Protein AF-F1B8D9-F1 (afdb_monomer)

Structure (mmCIF, N/CA/C/O backbone):
data_AF-F1B8D9-F1
#
_entry.id   AF-F1B8D9-F1
#
loop_
_atom_site.group_PDB
_atom_site.id
_atom_site.type_symbol
_atom_site.label_atom_id
_atom_site.label_alt_id
_atom_site.label_comp_id
_atom_site.label_asym_id
_atom_site.label_entity_id
_atom_site.label_seq_id
_atom_site.pdbx_PDB_ins_code
_atom_site.Cartn_x
_atom_site.Cartn_y
_atom_site.Cartn_z
_atom_site.occupancy
_atom_site.B_iso_or_equiv
_atom_site.auth_seq_id
_atom_site.auth_comp_id
_atom_site.auth_asym_id
_atom_site.auth_atom_id
_atom_site.pdbx_PDB_model_num
ATOM 1 N N . MET A 1 1 ? 1.466 -2.561 15.194 1.00 69.31 1 MET A N 1
ATOM 2 C CA . MET A 1 1 ? 2.094 -3.389 14.135 1.00 69.31 1 MET A CA 1
ATOM 3 C C . MET A 1 1 ? 1.277 -3.404 12.849 1.00 69.31 1 MET A C 1
ATOM 5 O O . MET A 1 1 ? 1.850 -3.114 11.807 1.00 69.31 1 MET A O 1
ATOM 9 N N . TYR A 1 2 ? -0.032 -3.683 12.891 1.00 74.12 2 TYR A N 1
ATOM 10 C CA . TYR A 1 2 ? -0.881 -3.634 11.690 1.00 74.12 2 TYR A CA 1
ATOM 11 C C . TYR A 1 2 ? -0.903 -2.241 11.034 1.00 74.12 2 TYR A C 1
ATOM 13 O O . TYR A 1 2 ? -0.611 -2.101 9.853 1.00 74.12 2 TYR A O 1
ATOM 21 N N . THR A 1 3 ? -1.121 -1.190 11.829 1.00 74.25 3 THR A N 1
ATOM 22 C CA . THR A 1 3 ? -1.156 0.204 11.353 1.00 74.25 3 THR A CA 1
ATOM 23 C C . THR A 1 3 ? 0.155 0.666 10.718 1.00 74.25 3 THR A C 1
ATOM 25 O O . THR A 1 3 ? 0.160 1.254 9.643 1.00 74.25 3 THR A O 1
ATOM 28 N N . THR A 1 4 ? 1.287 0.331 11.337 1.00 77.50 4 THR A N 1
ATOM 29 C CA . THR A 1 4 ? 2.627 0.612 10.803 1.00 77.50 4 THR A CA 1
ATOM 30 C C . THR A 1 4 ? 2.899 -0.122 9.489 1.00 77.50 4 THR A C 1
ATOM 32 O O . THR A 1 4 ? 3.504 0.456 8.594 1.00 77.50 4 THR A O 1
ATOM 35 N N . MET A 1 5 ? 2.427 -1.367 9.346 1.00 77.38 5 MET A N 1
ATOM 36 C CA . MET A 1 5 ? 2.554 -2.146 8.106 1.00 77.38 5 MET A CA 1
ATOM 37 C C . MET A 1 5 ? 1.673 -1.568 6.990 1.00 77.38 5 MET A C 1
ATOM 39 O O . MET A 1 5 ? 2.144 -1.397 5.870 1.00 77.38 5 MET A O 1
ATOM 43 N N . ALA A 1 6 ? 0.433 -1.181 7.300 1.00 79.25 6 ALA A N 1
ATOM 44 C CA . ALA A 1 6 ? -0.468 -0.537 6.345 1.00 79.25 6 ALA A CA 1
ATOM 45 C C . ALA A 1 6 ? 0.097 0.805 5.835 1.00 79.25 6 ALA A C 1
ATOM 47 O O . ALA A 1 6 ? 0.192 1.022 4.628 1.00 79.25 6 ALA A O 1
ATOM 48 N N . ILE A 1 7 ? 0.581 1.672 6.729 1.00 80.31 7 ILE A N 1
ATOM 49 C CA . ILE A 1 7 ? 1.197 2.954 6.342 1.00 80.31 7 ILE A CA 1
ATOM 50 C C . ILE A 1 7 ? 2.474 2.735 5.511 1.00 80.31 7 ILE A C 1
ATOM 52 O O . ILE A 1 7 ? 2.720 3.475 4.555 1.00 80.31 7 ILE A O 1
ATOM 56 N N . LEU A 1 8 ? 3.264 1.700 5.824 1.00 79.50 8 LEU A N 1
ATOM 57 C CA . LEU A 1 8 ? 4.459 1.335 5.058 1.00 79.50 8 LEU A CA 1
ATOM 58 C C . LEU A 1 8 ? 4.118 0.913 3.620 1.00 79.50 8 LEU A C 1
ATOM 60 O O . LEU A 1 8 ? 4.822 1.297 2.686 1.00 79.50 8 LEU A O 1
ATOM 64 N N . THR A 1 9 ? 3.022 0.171 3.418 1.00 76.94 9 THR A N 1
ATOM 65 C CA . THR A 1 9 ? 2.568 -0.180 2.061 1.00 76.94 9 THR A 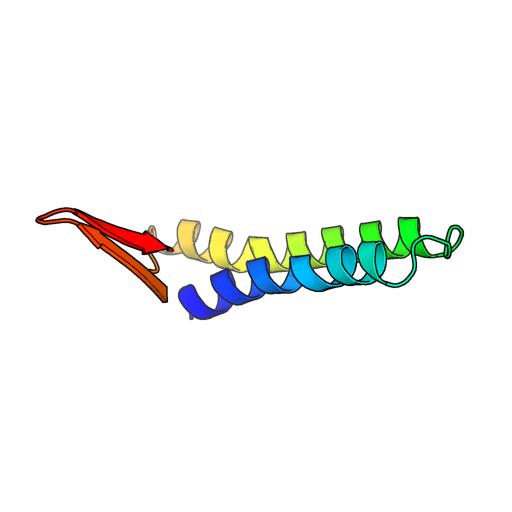CA 1
ATOM 66 C C . THR A 1 9 ? 2.223 1.065 1.253 1.00 76.94 9 THR A C 1
ATOM 68 O O . THR A 1 9 ? 2.741 1.223 0.153 1.00 76.94 9 THR A O 1
ATOM 71 N N . LEU A 1 10 ? 1.447 1.996 1.819 1.00 78.38 10 LEU A N 1
ATOM 72 C CA . LEU A 1 10 ? 1.048 3.238 1.150 1.00 78.38 10 LEU A CA 1
ATOM 73 C C . LEU A 1 10 ? 2.252 4.127 0.816 1.00 78.38 10 LEU A C 1
ATOM 75 O O . LEU A 1 10 ? 2.363 4.639 -0.298 1.00 78.38 10 LEU A O 1
ATOM 79 N N . THR A 1 11 ? 3.193 4.273 1.751 1.00 82.44 11 THR A N 1
ATOM 80 C CA . THR A 1 11 ? 4.406 5.078 1.531 1.00 82.44 11 THR A CA 1
ATOM 81 C C . THR A 1 11 ?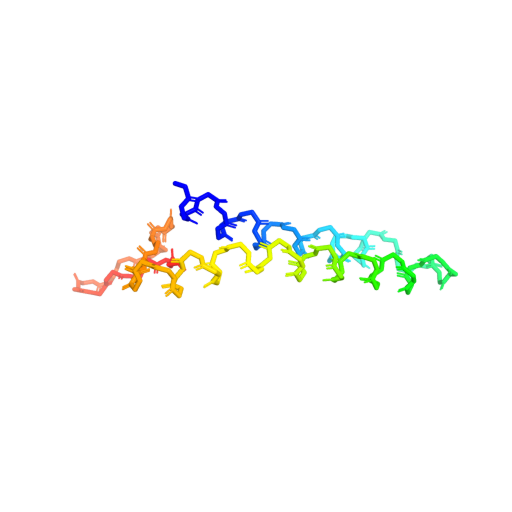 5.361 4.453 0.514 1.00 82.44 11 THR A C 1
ATOM 83 O O . THR A 1 11 ? 6.031 5.188 -0.211 1.00 82.44 11 THR A O 1
ATOM 86 N N . SER A 1 12 ? 5.374 3.123 0.366 1.00 79.44 12 SER A N 1
ATOM 87 C CA . SER A 1 12 ? 6.167 2.441 -0.666 1.00 79.44 12 SER A CA 1
ATOM 88 C C . SER A 1 12 ? 5.729 2.768 -2.103 1.00 79.44 12 SER A C 1
ATOM 90 O O . SER A 1 12 ? 6.531 2.546 -3.012 1.00 79.44 12 SER A O 1
ATOM 92 N N . LEU A 1 13 ? 4.515 3.291 -2.334 1.00 76.56 13 LEU A N 1
ATOM 93 C CA . LEU A 1 13 ? 4.057 3.729 -3.665 1.00 76.56 13 LEU A CA 1
ATOM 94 C C . LEU A 1 13 ? 4.479 5.164 -4.021 1.00 76.56 13 LEU A C 1
ATOM 96 O O . LEU A 1 13 ? 4.317 5.574 -5.168 1.00 76.56 13 LEU A O 1
ATOM 100 N N . ILE A 1 14 ? 5.026 5.937 -3.080 1.00 83.38 14 ILE A N 1
ATOM 101 C CA . ILE A 1 14 ? 5.435 7.332 -3.314 1.00 83.38 14 ILE A CA 1
ATOM 102 C C . ILE A 1 14 ? 6.680 7.450 -4.226 1.00 83.38 14 ILE A C 1
ATOM 104 O O . ILE A 1 14 ? 6.651 8.281 -5.134 1.00 83.38 14 ILE A O 1
ATOM 108 N N . PRO A 1 15 ? 7.747 6.629 -4.080 1.00 79.88 15 PRO A N 1
ATOM 109 C CA . PRO A 1 15 ? 8.952 6.713 -4.914 1.00 79.88 15 PRO A CA 1
ATOM 110 C C . PRO A 1 15 ? 8.738 6.664 -6.443 1.00 79.88 15 PRO A C 1
ATOM 112 O O . PRO A 1 15 ? 9.328 7.483 -7.148 1.00 79.88 15 PRO A O 1
ATOM 115 N N . PRO A 1 16 ? 7.905 5.769 -7.018 1.00 72.88 16 PRO A N 1
ATOM 116 C CA . PRO A 1 16 ? 7.695 5.743 -8.464 1.00 72.88 16 PRO A CA 1
ATOM 117 C C . PRO A 1 16 ? 6.922 6.976 -8.956 1.00 72.88 16 PRO A C 1
ATOM 119 O O . PRO A 1 16 ? 7.161 7.427 -10.077 1.00 72.88 16 PRO A O 1
ATOM 122 N N . ILE A 1 17 ? 6.050 7.553 -8.118 1.00 79.50 17 ILE A N 1
ATOM 123 C CA . ILE A 1 17 ? 5.293 8.778 -8.417 1.00 79.50 17 ILE A CA 1
ATOM 124 C C . ILE A 1 17 ? 6.229 9.992 -8.416 1.00 79.50 17 ILE A C 1
ATOM 126 O O . ILE A 1 17 ? 6.183 10.808 -9.336 1.00 79.50 17 ILE A O 1
ATOM 130 N N . THR A 1 18 ? 7.115 10.104 -7.424 1.00 78.94 18 THR A N 1
ATOM 131 C CA . THR A 1 18 ? 8.063 11.226 -7.345 1.00 78.94 18 THR A CA 1
ATOM 132 C C . THR A 1 18 ? 9.081 11.188 -8.480 1.00 78.94 18 THR A C 1
ATOM 134 O O . THR A 1 18 ? 9.369 12.227 -9.069 1.00 78.94 18 THR A O 1
ATOM 137 N N . ILE A 1 19 ? 9.567 10.005 -8.862 1.00 74.31 19 ILE A N 1
ATOM 138 C CA . ILE A 1 19 ? 10.485 9.852 -10.003 1.00 74.31 19 ILE A CA 1
ATOM 139 C C . ILE A 1 19 ? 9.788 10.183 -11.329 1.00 74.31 19 ILE A C 1
ATOM 141 O O . ILE A 1 19 ? 10.398 10.820 -12.189 1.00 74.31 19 ILE A O 1
ATOM 145 N N . ALA A 1 20 ? 8.504 9.832 -11.483 1.00 71.50 20 ALA A N 1
ATOM 146 C CA . ALA A 1 20 ? 7.710 10.234 -12.649 1.00 71.50 20 ALA A CA 1
ATOM 147 C C . ALA A 1 20 ? 7.638 11.763 -12.806 1.00 71.50 20 ALA A C 1
ATOM 149 O O . ALA A 1 20 ? 7.707 12.279 -13.920 1.00 71.50 20 ALA A O 1
ATOM 150 N N . LEU A 1 21 ? 7.497 12.478 -11.684 1.00 74.19 21 LEU A N 1
ATOM 151 C CA . LEU A 1 21 ? 7.367 13.936 -11.637 1.00 74.19 21 LEU A CA 1
ATOM 152 C C . LEU A 1 21 ? 8.707 14.660 -11.841 1.00 74.19 21 LEU A C 1
ATOM 154 O O . LEU A 1 21 ? 8.743 15.699 -12.495 1.00 74.19 21 LEU A O 1
ATOM 158 N N . VAL A 1 22 ? 9.799 14.132 -11.278 1.00 74.38 22 VAL A N 1
ATOM 159 C CA . VAL A 1 22 ? 11.117 14.795 -11.270 1.00 74.38 22 VAL A CA 1
ATOM 160 C C . VAL A 1 22 ? 11.918 14.521 -12.544 1.00 74.38 22 VAL A C 1
ATOM 162 O O . VAL A 1 22 ? 12.605 15.414 -13.039 1.00 74.38 22 VAL A O 1
ATOM 165 N N . SER A 1 23 ? 11.852 13.306 -13.091 1.00 65.62 23 SER A N 1
ATOM 166 C CA . SER A 1 23 ? 12.726 12.885 -14.194 1.00 65.62 23 SER A CA 1
ATOM 167 C C . SER A 1 23 ? 11.973 12.108 -15.284 1.00 65.62 23 SER A C 1
ATOM 169 O O . SER A 1 23 ? 12.246 10.926 -15.503 1.00 65.62 23 SER A O 1
ATOM 171 N N . PRO A 1 24 ? 11.061 12.761 -16.032 1.00 62.81 24 PRO A N 1
ATOM 172 C CA . PRO A 1 24 ? 10.234 12.106 -17.053 1.00 62.81 24 PRO A CA 1
ATOM 173 C C . PRO A 1 24 ? 11.010 11.592 -18.285 1.00 62.81 24 PRO A C 1
ATOM 175 O O . PRO A 1 24 ? 10.447 10.874 -19.110 1.00 62.81 24 PRO A O 1
ATOM 178 N N . ASN A 1 25 ? 12.293 11.945 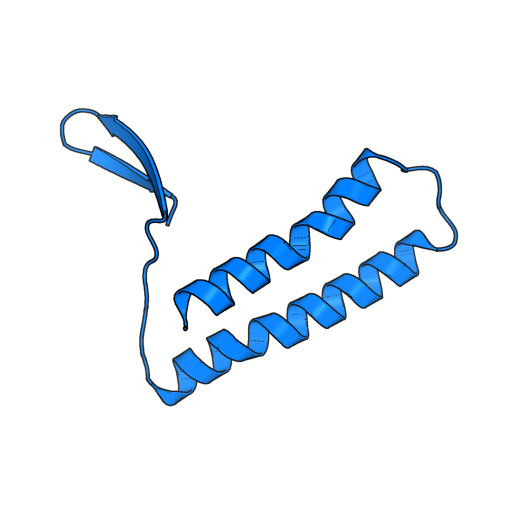-18.437 1.00 62.12 25 ASN A N 1
ATOM 179 C CA . ASN A 1 25 ? 13.105 11.619 -19.620 1.00 62.12 25 ASN A CA 1
ATOM 180 C C . ASN A 1 25 ? 13.978 10.353 -19.488 1.00 62.12 25 ASN A C 1
ATOM 182 O O . ASN A 1 25 ? 14.567 9.924 -20.481 1.00 62.12 25 ASN A O 1
ATOM 186 N N . GLU A 1 26 ? 14.035 9.712 -18.317 1.00 62.91 26 GLU A N 1
ATOM 187 C CA . GLU A 1 26 ? 14.792 8.468 -18.073 1.00 62.91 26 GLU A CA 1
ATOM 188 C C . GLU A 1 26 ? 14.067 7.236 -18.664 1.00 62.91 26 GLU A C 1
ATOM 190 O O . GLU A 1 26 ? 13.567 6.365 -17.961 1.00 62.91 26 GLU A O 1
ATOM 195 N N . LYS A 1 27 ? 13.960 7.144 -19.995 1.00 61.28 27 LYS A N 1
ATOM 196 C CA . LYS A 1 27 ? 13.128 6.117 -20.663 1.00 61.28 27 LYS A CA 1
ATOM 197 C C . LYS A 1 27 ? 13.634 4.676 -20.534 1.00 61.28 27 LYS A C 1
ATOM 199 O O . LYS A 1 27 ? 12.831 3.754 -20.646 1.00 61.28 27 LYS A O 1
ATOM 204 N N . ASN A 1 28 ? 14.937 4.465 -20.346 1.00 64.75 28 ASN A N 1
ATOM 205 C CA . ASN A 1 28 ? 15.529 3.127 -20.474 1.00 64.75 28 ASN A CA 1
ATOM 206 C C . ASN A 1 28 ? 15.461 2.309 -19.171 1.00 64.75 28 ASN A C 1
ATOM 208 O O . ASN A 1 28 ? 15.290 1.094 -19.199 1.00 64.75 28 ASN A O 1
ATOM 212 N N . SER A 1 29 ? 15.575 2.980 -18.024 1.00 71.31 29 SER A N 1
ATOM 213 C CA . SER A 1 29 ? 15.616 2.374 -16.686 1.00 71.31 29 SER A CA 1
ATOM 214 C C . SER A 1 29 ? 14.263 2.450 -15.962 1.00 71.31 29 SER A C 1
ATOM 216 O O . SER A 1 29 ? 13.952 1.591 -15.133 1.00 71.31 29 SER A O 1
ATOM 218 N N . TYR A 1 30 ? 13.427 3.436 -16.308 1.00 77.44 30 TYR A N 1
ATOM 219 C CA . TYR A 1 30 ? 12.174 3.726 -15.612 1.00 77.44 30 TYR A CA 1
ATOM 220 C C . TYR A 1 30 ? 11.141 2.585 -15.653 1.00 77.44 30 TYR A C 1
ATOM 222 O O . TYR A 1 30 ? 10.629 2.232 -14.589 1.00 77.44 30 TYR A O 1
ATOM 230 N N . PRO A 1 31 ? 10.863 1.913 -16.792 1.00 78.69 31 PRO A N 1
ATOM 231 C CA . PRO A 1 31 ? 9.909 0.799 -16.808 1.00 78.69 31 PRO A CA 1
ATOM 232 C C . PRO A 1 31 ? 10.346 -0.373 -15.920 1.00 78.69 31 PRO A C 1
ATOM 234 O O . PRO A 1 31 ? 9.524 -0.987 -15.236 1.00 78.69 31 PRO A O 1
ATOM 237 N N . HI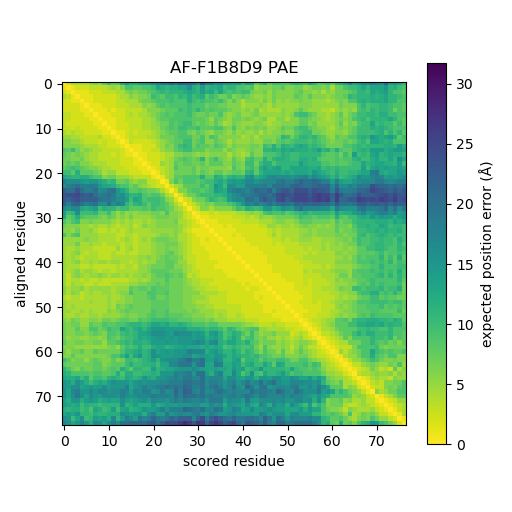S A 1 32 ? 11.650 -0.668 -15.894 1.00 81.88 32 HIS A N 1
ATOM 238 C CA . HIS A 1 32 ? 12.210 -1.705 -15.031 1.00 81.88 32 HIS A CA 1
ATOM 239 C C . HIS A 1 32 ? 12.096 -1.312 -13.554 1.00 81.88 32 HIS A C 1
ATOM 241 O O . HIS A 1 32 ? 11.649 -2.116 -12.738 1.00 81.88 32 HIS A O 1
ATOM 247 N N . TYR A 1 33 ? 12.428 -0.063 -13.224 1.00 81.00 33 TYR A N 1
ATOM 248 C CA . TYR A 1 33 ? 12.315 0.480 -11.872 1.00 81.00 33 TYR A CA 1
ATOM 249 C C . TYR A 1 33 ? 10.872 0.460 -11.339 1.00 81.00 33 TYR A C 1
ATOM 251 O O . TYR A 1 33 ? 10.627 0.044 -10.201 1.00 81.00 33 TYR A O 1
ATOM 259 N N . VAL A 1 34 ? 9.897 0.851 -12.166 1.00 82.00 34 VAL A N 1
ATOM 260 C CA . VAL A 1 34 ? 8.471 0.791 -11.811 1.00 82.00 34 VAL A CA 1
ATOM 261 C C . VAL A 1 34 ? 8.052 -0.656 -11.560 1.00 82.00 34 VAL A C 1
ATOM 263 O O . VAL A 1 34 ? 7.435 -0.938 -10.534 1.00 82.00 34 VAL A O 1
ATOM 266 N N . LYS A 1 35 ? 8.456 -1.596 -12.425 1.00 82.88 35 LYS A N 1
ATOM 267 C CA . LYS A 1 35 ? 8.161 -3.025 -12.243 1.00 82.88 35 LYS A CA 1
ATOM 268 C C . LYS A 1 35 ? 8.718 -3.563 -10.923 1.00 82.88 35 LYS A C 1
ATOM 270 O O . LYS A 1 35 ? 7.995 -4.238 -10.193 1.00 82.88 35 LYS A O 1
ATOM 275 N N . THR A 1 36 ? 9.978 -3.266 -10.601 1.00 85.00 36 THR A N 1
ATOM 276 C CA . THR A 1 36 ? 10.596 -3.718 -9.344 1.00 85.00 36 THR A CA 1
ATOM 277 C C . THR A 1 36 ? 9.938 -3.087 -8.125 1.00 85.00 36 THR A C 1
ATOM 279 O O . THR A 1 36 ? 9.746 -3.762 -7.113 1.00 85.00 36 THR A O 1
ATOM 282 N N . THR A 1 37 ? 9.549 -1.817 -8.226 1.00 84.31 37 THR A N 1
ATOM 283 C CA . THR A 1 37 ? 8.883 -1.112 -7.131 1.00 84.31 37 THR A CA 1
ATOM 284 C C . THR A 1 37 ? 7.491 -1.679 -6.880 1.00 84.31 37 THR A C 1
ATOM 286 O O . THR A 1 37 ? 7.199 -2.041 -5.749 1.00 84.31 37 THR A O 1
ATOM 289 N N . ILE A 1 38 ? 6.682 -1.889 -7.925 1.00 85.06 38 ILE A N 1
ATOM 290 C CA . ILE A 1 38 ? 5.364 -2.532 -7.806 1.00 85.06 38 ILE A CA 1
ATOM 291 C C . ILE A 1 38 ? 5.493 -3.939 -7.209 1.00 85.06 38 ILE A C 1
ATOM 293 O O . ILE A 1 38 ? 4.732 -4.287 -6.311 1.00 85.06 38 ILE A O 1
ATOM 297 N N . ALA A 1 39 ? 6.466 -4.738 -7.659 1.00 88.00 39 ALA A N 1
ATOM 298 C CA . ALA A 1 39 ? 6.694 -6.075 -7.110 1.00 88.00 39 ALA A CA 1
ATOM 299 C C . ALA A 1 39 ? 7.061 -6.028 -5.616 1.00 88.00 39 ALA A C 1
ATOM 301 O O . ALA A 1 39 ? 6.536 -6.806 -4.822 1.00 88.00 39 ALA A O 1
ATOM 302 N N . SER A 1 40 ? 7.920 -5.086 -5.224 1.00 84.12 40 SER A N 1
ATOM 303 C CA . SER A 1 40 ? 8.333 -4.903 -3.827 1.00 84.12 40 SER A CA 1
ATOM 304 C C . SER A 1 40 ? 7.162 -4.433 -2.962 1.00 84.12 40 SER A C 1
ATOM 306 O O . SER A 1 40 ? 6.902 -5.003 -1.906 1.00 84.12 40 SER A O 1
ATOM 308 N N . THR A 1 41 ? 6.396 -3.453 -3.440 1.00 84.25 41 THR A N 1
ATOM 309 C CA . THR A 1 41 ? 5.170 -2.972 -2.800 1.00 84.25 41 THR A CA 1
ATOM 310 C C . THR A 1 41 ? 4.136 -4.086 -2.638 1.00 84.25 41 THR A C 1
ATOM 312 O O . THR A 1 41 ? 3.550 -4.215 -1.565 1.00 84.25 41 THR A O 1
ATOM 315 N N . PHE A 1 42 ? 3.942 -4.927 -3.659 1.00 86.81 42 PHE A N 1
ATOM 316 C CA . PHE A 1 42 ? 3.043 -6.077 -3.585 1.00 86.81 42 PHE A CA 1
ATOM 317 C C . PHE A 1 42 ? 3.477 -7.053 -2.484 1.00 86.81 42 PHE A C 1
ATOM 319 O O . PHE A 1 42 ? 2.660 -7.428 -1.644 1.00 86.81 42 PHE A O 1
ATOM 326 N N . MET A 1 43 ? 4.768 -7.390 -2.412 1.00 88.19 43 MET A N 1
ATOM 327 C CA . MET A 1 43 ? 5.298 -8.254 -1.350 1.00 88.19 43 MET A CA 1
ATOM 328 C C . MET A 1 43 ? 5.081 -7.659 0.047 1.00 88.19 43 MET A C 1
ATOM 330 O O . MET A 1 43 ? 4.699 -8.383 0.963 1.00 88.19 43 MET A O 1
ATOM 334 N N . ILE A 1 44 ? 5.262 -6.344 0.215 1.00 85.06 44 ILE A N 1
ATOM 335 C CA . ILE A 1 44 ? 5.000 -5.660 1.492 1.00 85.06 44 ILE A CA 1
ATOM 336 C C . ILE A 1 44 ? 3.498 -5.698 1.827 1.00 85.06 44 ILE A C 1
ATOM 338 O O . ILE A 1 44 ? 3.145 -5.903 2.986 1.00 85.06 44 ILE A O 1
ATOM 342 N N . SER A 1 45 ? 2.609 -5.566 0.835 1.00 84.81 45 SER A N 1
ATOM 343 C CA . SER A 1 45 ? 1.150 -5.600 1.042 1.00 84.81 45 SER A CA 1
ATOM 344 C C . SER A 1 45 ? 0.611 -6.954 1.506 1.00 84.81 45 SER A C 1
ATOM 346 O O . SER A 1 45 ? -0.399 -6.998 2.202 1.00 84.81 45 SER A O 1
ATOM 348 N N . LEU A 1 46 ? 1.318 -8.050 1.221 1.00 87.69 46 LEU A N 1
ATOM 349 C CA . LEU A 1 46 ? 0.920 -9.380 1.683 1.00 87.69 46 LEU A CA 1
ATOM 350 C C . LEU A 1 46 ? 1.017 -9.536 3.205 1.00 87.69 46 LEU A C 1
ATOM 352 O O . LEU A 1 46 ? 0.258 -10.314 3.776 1.00 87.69 46 LEU A O 1
ATOM 356 N N . PHE A 1 47 ? 1.902 -8.796 3.880 1.00 84.75 47 PHE A N 1
ATOM 357 C CA . PHE A 1 47 ? 2.044 -8.866 5.338 1.00 84.75 47 PHE A CA 1
ATOM 358 C C . PHE A 1 47 ? 0.768 -8.448 6.089 1.00 84.75 47 PHE A C 1
ATOM 360 O O . PHE A 1 47 ? 0.275 -9.250 6.888 1.00 84.75 47 PHE A O 1
ATOM 367 N N . PRO A 1 48 ? 0.193 -7.247 5.869 1.00 79.31 48 PRO A N 1
ATOM 368 C CA . PRO A 1 48 ? -1.072 -6.885 6.499 1.00 79.31 48 PRO A CA 1
ATOM 369 C C . PRO A 1 48 ? -2.225 -7.794 6.049 1.00 79.31 48 PRO A C 1
ATOM 371 O O . PRO A 1 48 ? -3.062 -8.126 6.883 1.00 79.31 48 PRO A O 1
ATOM 374 N N . THR A 1 49 ? -2.245 -8.281 4.801 1.00 85.75 49 THR A N 1
ATOM 375 C CA . THR A 1 49 ? -3.269 -9.241 4.344 1.00 85.75 49 THR A CA 1
ATOM 376 C C . THR A 1 49 ? -3.199 -10.574 5.088 1.00 85.75 49 THR A C 1
ATOM 378 O O . THR A 1 49 ? -4.228 -11.078 5.528 1.00 85.75 49 THR A O 1
ATOM 381 N N . MET A 1 50 ? -2.003 -11.140 5.276 1.00 86.56 50 MET A N 1
ATOM 382 C CA . MET A 1 50 ? -1.837 -12.361 6.070 1.00 86.56 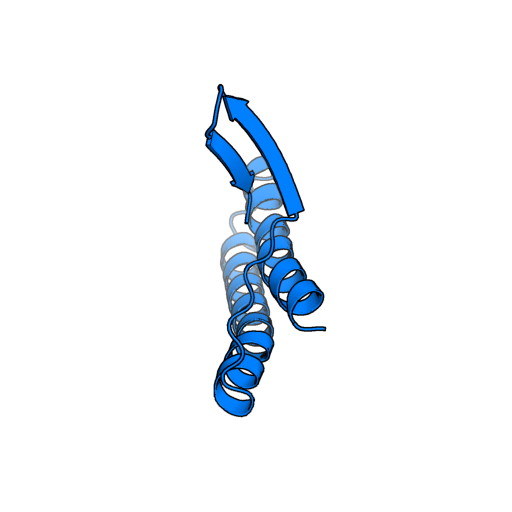50 MET A CA 1
ATOM 383 C C . MET A 1 50 ? -2.233 -12.135 7.526 1.00 86.56 50 MET A C 1
ATOM 385 O O . MET A 1 50 ? -2.898 -12.984 8.105 1.00 86.56 50 MET A O 1
ATOM 389 N N . MET A 1 51 ? -1.863 -10.995 8.115 1.00 84.56 51 MET A N 1
ATOM 390 C CA . MET A 1 51 ? -2.274 -10.664 9.483 1.00 84.56 51 MET A CA 1
ATOM 391 C C . MET A 1 51 ? -3.798 -10.599 9.599 1.00 84.56 51 MET A C 1
ATOM 393 O O . MET A 1 51 ? -4.347 -11.220 10.500 1.00 84.56 51 MET A O 1
ATOM 397 N N . PHE A 1 52 ? -4.476 -9.939 8.653 1.00 84.06 52 PHE A N 1
ATOM 398 C CA . PHE A 1 52 ? -5.937 -9.917 8.587 1.00 84.06 52 PHE A CA 1
ATOM 399 C C . PHE A 1 52 ? -6.526 -11.333 8.523 1.00 84.06 52 PHE A C 1
ATOM 401 O O . PHE A 1 52 ? -7.376 -11.661 9.338 1.00 84.06 52 PHE A O 1
ATOM 408 N N . MET A 1 53 ? -6.025 -12.196 7.633 1.00 88.12 53 MET A N 1
ATOM 409 C CA . MET A 1 53 ? -6.509 -13.580 7.511 1.00 88.12 53 MET A CA 1
ATOM 410 C C . MET A 1 53 ? -6.239 -14.441 8.754 1.00 88.12 53 MET A C 1
ATOM 412 O O . MET A 1 53 ? -7.004 -15.354 9.042 1.00 88.12 53 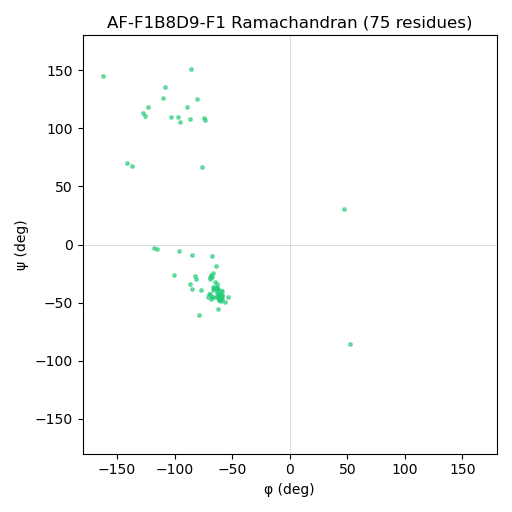MET A O 1
ATOM 416 N N . CYS A 1 54 ? -5.138 -14.199 9.469 1.00 86.69 54 CYS A N 1
ATOM 417 C CA . CYS A 1 54 ? -4.765 -14.988 10.645 1.00 86.69 54 CYS A CA 1
ATOM 418 C C . CYS A 1 54 ? -5.504 -14.562 11.918 1.00 86.69 54 CYS A C 1
ATOM 420 O O . CYS A 1 54 ? -5.661 -15.384 12.820 1.00 86.69 54 CYS A O 1
ATOM 422 N N . THR A 1 55 ? -5.881 -13.286 12.039 1.00 85.69 55 THR A N 1
ATOM 423 C CA . THR A 1 55 ? -6.462 -12.740 13.276 1.00 85.69 55 THR A CA 1
ATOM 424 C C . THR A 1 55 ? -7.887 -12.218 13.114 1.00 85.69 55 THR A C 1
ATOM 426 O O . THR A 1 55 ? -8.440 -11.746 14.104 1.00 85.69 55 THR A O 1
ATOM 429 N N . ASP A 1 56 ? -8.447 -12.237 11.897 1.00 84.75 56 ASP A N 1
ATOM 430 C CA . ASP A 1 56 ? -9.747 -11.645 11.526 1.00 84.75 56 ASP A CA 1
ATOM 431 C C . ASP A 1 56 ? -9.925 -10.211 12.063 1.00 84.75 56 ASP A C 1
ATOM 433 O O . ASP A 1 56 ? -11.018 -9.760 12.405 1.00 84.75 56 ASP A O 1
ATOM 437 N N . GLN A 1 57 ? -8.813 -9.477 12.190 1.00 74.94 57 GLN A N 1
ATOM 438 C CA . GLN A 1 57 ? -8.803 -8.167 12.828 1.00 74.94 57 GLN A CA 1
ATOM 439 C C . GLN A 1 57 ? -8.932 -7.073 11.771 1.00 74.94 57 GLN A C 1
ATOM 441 O O . GLN A 1 57 ? -7.965 -6.738 11.085 1.00 74.94 57 GLN A O 1
ATOM 446 N N . GLU A 1 58 ? -10.114 -6.470 11.688 1.00 79.69 58 GLU A N 1
ATOM 447 C CA . GLU A 1 58 ? -10.338 -5.256 10.906 1.00 79.69 58 GLU A CA 1
ATOM 448 C C . GLU A 1 58 ? -9.863 -4.032 11.694 1.00 79.69 58 GLU A C 1
ATOM 450 O O . GLU A 1 58 ? -10.261 -3.806 12.838 1.00 79.69 58 GLU A O 1
ATOM 455 N N . VAL A 1 59 ? -8.983 -3.230 11.090 1.00 77.56 59 VAL A N 1
ATOM 456 C CA . VAL A 1 59 ? -8.478 -1.998 11.703 1.00 77.56 59 VAL A CA 1
ATOM 457 C C . VAL A 1 59 ? -8.766 -0.828 10.782 1.00 77.56 59 VAL A C 1
ATOM 459 O O . VAL A 1 59 ? -8.234 -0.752 9.675 1.00 77.56 59 VAL A O 1
ATOM 462 N N . ILE A 1 60 ? -9.558 0.111 11.289 1.00 77.25 60 ILE A N 1
ATOM 463 C CA . ILE A 1 60 ? -9.721 1.441 10.711 1.00 77.25 60 ILE A CA 1
ATOM 464 C C . ILE A 1 60 ? -8.648 2.327 11.347 1.00 77.25 60 ILE A C 1
ATOM 466 O O . ILE A 1 60 ? -8.591 2.476 12.568 1.00 77.25 60 ILE A O 1
ATOM 470 N N . ILE A 1 61 ? -7.754 2.866 10.524 1.00 75.88 61 ILE A N 1
ATOM 471 C CA . ILE A 1 61 ? -6.812 3.911 10.936 1.00 75.88 61 ILE A CA 1
ATOM 472 C C . ILE A 1 61 ? -7.558 5.240 10.774 1.00 75.88 61 ILE A C 1
ATOM 474 O O . ILE A 1 61 ? -8.492 5.300 10.001 1.00 75.88 61 ILE A O 1
ATOM 478 N N . SER A 1 62 ? -7.258 6.280 11.544 1.00 74.00 62 SER A N 1
ATOM 479 C CA . SER A 1 62 ? -7.841 7.622 11.367 1.00 74.00 62 SER A CA 1
ATOM 480 C C . SER A 1 62 ? -6.747 8.642 11.640 1.00 74.00 62 SER A C 1
ATOM 482 O O . SER A 1 62 ? -6.694 9.256 12.707 1.00 74.00 62 SER A O 1
ATOM 484 N N . ASN A 1 63 ? -5.773 8.709 10.731 1.00 70.62 63 ASN A N 1
ATOM 485 C CA . ASN A 1 63 ? -4.511 9.403 10.991 1.00 70.62 63 ASN A CA 1
ATOM 486 C C . ASN A 1 63 ? -4.607 10.919 10.779 1.00 70.62 63 ASN A C 1
ATOM 488 O O . ASN A 1 63 ? -3.856 11.675 11.391 1.00 70.62 63 ASN A O 1
ATOM 492 N N . TRP A 1 64 ? -5.512 11.381 9.916 1.00 76.50 64 TRP A N 1
ATOM 493 C CA . TRP A 1 64 ? -5.616 12.803 9.600 1.00 76.50 64 TRP A CA 1
ATOM 494 C C . TRP A 1 64 ? -7.039 13.309 9.788 1.00 76.50 64 TRP A C 1
ATOM 496 O O . TRP A 1 64 ? -7.933 12.940 9.038 1.00 76.50 64 TRP A O 1
ATOM 506 N N . HIS A 1 65 ? -7.268 14.187 10.761 1.00 77.75 65 HIS A N 1
ATOM 507 C CA . HIS A 1 65 ? -8.537 14.905 10.850 1.00 77.75 65 HIS A CA 1
ATOM 508 C C . HIS A 1 65 ? -8.571 15.972 9.747 1.00 77.75 65 HIS A C 1
ATOM 510 O O . HIS A 1 65 ? -7.827 16.950 9.807 1.00 77.75 65 HIS A O 1
ATOM 516 N N . TRP A 1 66 ? -9.375 15.752 8.703 1.00 71.38 66 TRP A N 1
ATOM 517 C CA . TRP A 1 66 ? -9.433 16.647 7.548 1.00 71.38 66 TRP A CA 1
ATOM 518 C C . TRP A 1 66 ? -10.271 17.879 7.876 1.00 71.38 66 TRP A C 1
ATOM 520 O O . TRP A 1 66 ? -9.783 19.003 7.773 1.00 71.38 66 TRP A O 1
ATOM 530 N N . THR A 1 67 ? -11.545 17.692 8.215 1.00 77.00 67 THR A N 1
ATOM 531 C CA . THR A 1 67 ? -12.465 18.800 8.493 1.00 77.00 67 THR A CA 1
ATOM 532 C C . THR A 1 67 ? -13.690 18.319 9.263 1.00 77.00 67 THR A C 1
ATOM 534 O O . THR A 1 67 ? -14.183 17.215 9.033 1.00 77.00 67 THR A O 1
ATOM 537 N N . ALA A 1 68 ? -14.183 19.177 10.152 1.00 74.12 68 ALA A N 1
ATOM 538 C CA . ALA A 1 68 ? -15.406 18.999 10.918 1.00 74.12 68 ALA A CA 1
ATOM 539 C C . ALA A 1 68 ? -16.468 19.983 10.415 1.00 74.12 68 ALA A C 1
ATOM 541 O O . ALA A 1 68 ? -16.233 21.194 10.396 1.00 74.12 68 ALA A O 1
ATOM 542 N N . THR A 1 69 ? -17.652 19.496 10.040 1.00 78.06 69 THR A N 1
ATOM 543 C CA . THR A 1 69 ? -18.812 20.353 9.741 1.00 78.06 69 THR A CA 1
ATOM 544 C C . THR A 1 69 ? -20.016 19.927 10.570 1.00 78.06 69 THR A C 1
ATOM 546 O O . THR A 1 69 ? -20.600 18.875 10.336 1.00 78.06 69 THR A O 1
ATOM 549 N N . GLN A 1 70 ? -20.396 20.773 11.535 1.00 80.38 70 GLN A N 1
ATOM 550 C CA . GLN A 1 70 ? -21.492 20.561 12.493 1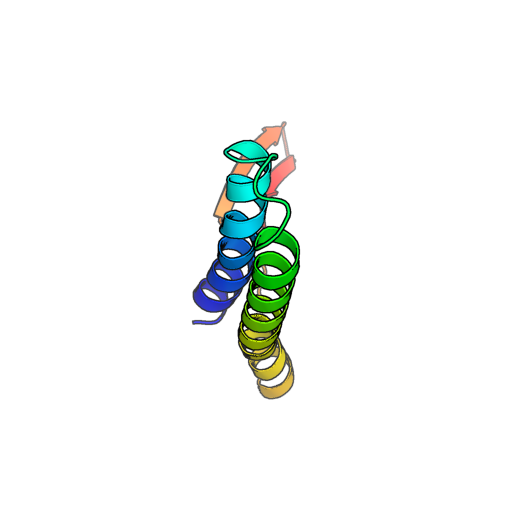.00 80.38 70 GLN A CA 1
ATOM 551 C C . GLN A 1 70 ? -21.407 19.223 13.249 1.00 80.38 70 GLN A C 1
ATOM 553 O O . GLN A 1 70 ? -20.883 19.195 14.356 1.00 80.38 70 GLN A O 1
ATOM 558 N N . THR A 1 71 ? -21.930 18.138 12.678 1.00 75.88 71 THR A N 1
ATOM 559 C CA . THR A 1 71 ? -21.932 16.783 13.256 1.00 75.88 71 THR A CA 1
ATOM 560 C C . THR A 1 71 ? -21.116 15.770 12.446 1.00 75.88 71 THR A C 1
ATOM 562 O O . THR A 1 71 ? -21.002 14.618 12.860 1.00 75.88 71 THR A O 1
ATOM 565 N N . LEU A 1 72 ? -20.566 16.167 11.294 1.00 74.06 72 LEU A N 1
ATOM 566 C CA . LEU A 1 72 ? -19.777 15.314 10.409 1.00 74.06 72 LEU A CA 1
ATOM 567 C C . LEU A 1 72 ? -18.288 15.626 10.553 1.00 74.06 72 LEU A C 1
ATOM 569 O O . LEU A 1 72 ? -17.821 16.660 10.072 1.00 74.06 72 LEU A O 1
ATOM 573 N N . ASP A 1 73 ? -17.556 14.690 11.155 1.00 74.06 73 ASP A N 1
ATOM 574 C CA . ASP A 1 73 ? -16.096 14.695 11.202 1.00 74.06 73 ASP A CA 1
ATOM 575 C C . ASP A 1 73 ? -15.531 13.803 10.098 1.00 74.06 73 ASP A 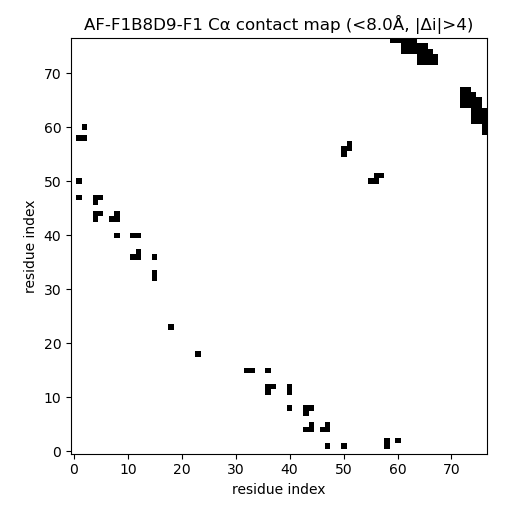C 1
ATOM 577 O O . ASP A 1 73 ? -15.616 12.573 1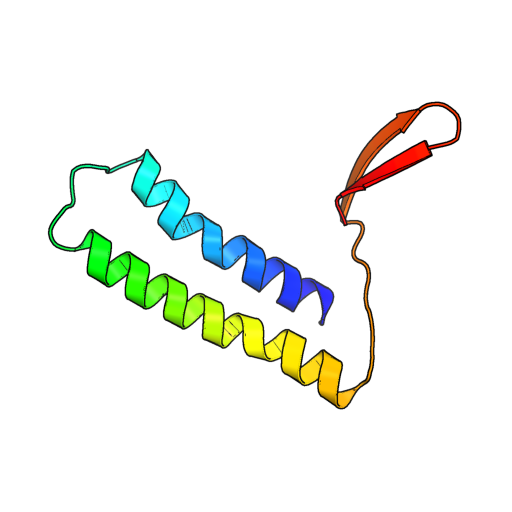0.149 1.00 74.06 73 ASP A O 1
ATOM 581 N N . LEU A 1 74 ? -14.922 14.430 9.093 1.00 72.88 74 LEU A N 1
ATOM 582 C CA . LEU A 1 74 ? -14.167 13.729 8.065 1.00 72.88 74 LEU A CA 1
ATOM 583 C C . LEU A 1 74 ? -12.739 13.537 8.564 1.00 72.88 74 LEU A C 1
ATOM 585 O O . LEU A 1 74 ? -11.944 14.478 8.629 1.00 72.88 74 LEU A O 1
ATOM 589 N N . SER A 1 75 ? -12.411 12.296 8.903 1.00 72.88 75 SER A N 1
ATOM 590 C CA . SER A 1 75 ? -11.036 11.868 9.130 1.00 72.88 75 SER A CA 1
ATOM 591 C C . SER A 1 75 ? -10.587 10.974 7.978 1.00 72.88 75 SER A C 1
ATOM 593 O O . SER A 1 75 ? -11.336 10.131 7.492 1.00 72.88 75 SER A O 1
ATOM 595 N N . LEU A 1 76 ? -9.375 11.218 7.490 1.00 56.97 76 LEU A N 1
ATOM 596 C CA . LEU A 1 76 ? -8.696 10.384 6.517 1.00 56.97 76 LEU A CA 1
ATOM 597 C C . LEU A 1 76 ? -8.221 9.141 7.263 1.00 56.97 76 LEU A C 1
ATOM 599 O O . LEU A 1 76 ? -7.346 9.221 8.140 1.00 56.97 76 LEU A O 1
ATOM 603 N N . SER A 1 77 ? -8.895 8.039 6.947 1.00 53.12 77 SER A N 1
ATOM 604 C CA . SER A 1 77 ? -8.662 6.732 7.528 1.00 53.12 77 SER A CA 1
ATOM 605 C C . SER A 1 77 ? -7.535 5.980 6.850 1.00 53.12 77 SER A C 1
ATOM 607 O O . SER A 1 77 ? -7.692 5.746 5.631 1.00 53.12 77 SER A O 1
#

Radius of gyration: 16.77 Å; Cα contacts (8 Å, |Δi|>4): 52; chains: 1; bounding box: 38×36×35 Å

Secondary structure (DSSP, 8-state):
-HHHHHHHHHHHTHHHHHHHHH-TT-TTTHHHHHHHHHHHHHHHHHHHHHHHHHH--------EEEEEETTEEEEE-

Foldseek 3Di:
DLVVLVVVLVVLVVVLVVCCVPPVPPPPCNVVVVVVSVVVSVVSVVVSVVVCVVPVDDDDDQPAFDDDDDPDTDTDD

Mean predicted aligned error: 8.51 Å

Nearest PDB structures (foldseek):
  7v2h-assembly1_l  TM=8.972E-01  e=3.390E-05  Sus scrofa
  7r4d-assembly1_L  TM=8.664E-01  e=3.629E-05  Bos taurus
  7r4c-assembly1_L  TM=8.771E-01  e=4.765E-05  Bos taurus
  7r44-assembly1_L  TM=8.646E-01  e=5.461E-05  Bos taurus
  7dgr-assembly1_6  TM=8.248E-01  e=2.444E-04  Bos taurus

Solvent-accessible surface area (backbone atoms only — not comparable to full-atom values): 4623 Å² total; per-residue (Å²): 109,64,66,61,45,50,54,49,35,61,56,54,58,46,62,60,54,52,45,54,73,74,51,76,79,55,72,85,58,45,66,60,51,45,52,53,44,52,53,50,34,51,60,52,46,48,54,49,53,49,51,31,73,75,64,75,58,86,79,84,55,66,84,38,81,72,51,75,55,101,88,49,71,45,53,49,91

Organism: Hylobates muelleri (NCBI:txid9588)

Sequence (77 aa):
MYTTMAILTLTSLIPPITIALVSPNEKNSYPHYVKTTIASTFMISLFPTMMFMCTDQEVIISNWHWTATQTLDLSLS

pLDDT: mean 77.5, std 7.41, range [53.12, 88.19]